Protein AF-A0A5I3RCQ3-F1 (afdb_monomer)

Radius of gyration: 9.66 Å; Cα contacts (8 Å, |Δi|>4): 20; chains: 1; bounding box: 17×14×25 Å

Sequence (29 aa):
MTKQRIFVAGHRGMVGSAIVRQLAQRGDV

Foldseek 3Di:
DAADDDDQPPLVDPVNVVVVVVSVVDPRD

Structure (mmCIF, N/CA/C/O backbone):
data_AF-A0A5I3RCQ3-F1
#
_entry.id   AF-A0A5I3RCQ3-F1
#
loop_
_atom_site.group_PDB
_atom_site.id
_atom_site.type_symbol
_atom_site.label_atom_id
_atom_site.label_alt_id
_atom_site.label_comp_id
_atom_site.label_asym_id
_atom_site.label_entity_id
_atom_site.label_seq_id
_atom_site.pdbx_PDB_ins_code
_atom_site.Cartn_x
_atom_site.Cartn_y
_atom_site.Cartn_z
_atom_site.occupancy
_atom_site.B_iso_or_equiv
_atom_site.auth_seq_id
_atom_site.auth_comp_id
_atom_site.auth_asym_id
_atom_site.auth_atom_id
_atom_site.pdbx_PDB_model_num
ATOM 1 N N . MET A 1 1 ? -12.818 -2.599 13.787 1.00 68.62 1 MET A N 1
ATOM 2 C CA . MET A 1 1 ? -11.373 -2.758 13.514 1.00 68.62 1 MET A CA 1
ATOM 3 C C . MET A 1 1 ? -10.857 -1.482 12.883 1.00 68.62 1 MET A C 1
ATOM 5 O O . MET A 1 1 ? -11.529 -0.935 12.016 1.00 68.62 1 MET A O 1
ATOM 9 N N . THR A 1 2 ? -9.718 -0.980 13.346 1.00 83.44 2 THR A N 1
ATOM 10 C CA . THR A 1 2 ? -9.093 0.225 12.790 1.00 83.44 2 THR A CA 1
ATOM 11 C C . THR A 1 2 ? -8.337 -0.167 11.527 1.00 83.44 2 THR A C 1
ATOM 13 O O . THR A 1 2 ? -7.371 -0.915 11.612 1.00 83.44 2 THR A O 1
ATOM 16 N N . LYS A 1 3 ? -8.793 0.299 10.363 1.00 86.38 3 LYS A N 1
ATOM 17 C CA . LYS A 1 3 ? -8.148 0.005 9.080 1.00 86.38 3 LYS A CA 1
ATOM 18 C C . LYS A 1 3 ? -6.837 0.785 8.951 1.00 86.38 3 LYS A C 1
ATOM 20 O O . LYS A 1 3 ? -6.831 2.002 9.168 1.00 86.38 3 LYS A O 1
ATOM 25 N N . GLN A 1 4 ? -5.739 0.108 8.616 1.00 91.62 4 GLN A N 1
ATOM 26 C CA . GLN A 1 4 ? -4.449 0.770 8.410 1.00 91.62 4 GLN A CA 1
ATOM 27 C C . GLN A 1 4 ? -4.429 1.550 7.090 1.00 91.62 4 GLN A C 1
ATOM 29 O O . GLN A 1 4 ? -4.892 1.083 6.058 1.00 91.62 4 GLN A O 1
ATOM 34 N N . ARG A 1 5 ? -3.880 2.769 7.098 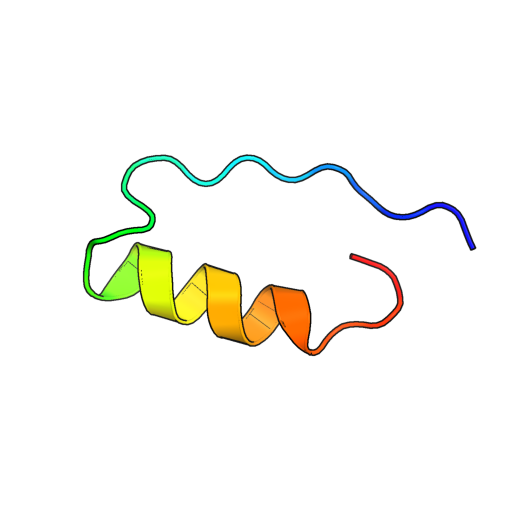1.00 92.75 5 ARG A N 1
ATOM 35 C CA . ARG A 1 5 ? -3.728 3.570 5.874 1.00 92.75 5 ARG A CA 1
ATOM 36 C C . ARG A 1 5 ? -2.333 3.348 5.307 1.00 92.75 5 ARG A C 1
ATOM 38 O O . ARG A 1 5 ? -1.364 3.873 5.848 1.00 92.75 5 ARG A O 1
ATOM 45 N N . ILE A 1 6 ? -2.244 2.581 4.224 1.00 93.94 6 ILE A N 1
ATOM 46 C CA . ILE A 1 6 ? -0.978 2.248 3.564 1.00 93.94 6 ILE A CA 1
ATOM 47 C C . ILE A 1 6 ? -0.851 3.019 2.253 1.00 93.94 6 ILE A C 1
ATOM 49 O O . ILE A 1 6 ? -1.762 3.023 1.427 1.00 93.94 6 ILE A O 1
ATOM 53 N N . PHE A 1 7 ? 0.308 3.643 2.044 1.00 96.25 7 PHE A N 1
ATOM 54 C CA . PHE A 1 7 ? 0.661 4.277 0.780 1.00 96.25 7 PHE A CA 1
ATOM 55 C C . PHE A 1 7 ? 1.680 3.422 0.022 1.00 96.25 7 PHE A C 1
ATOM 57 O O . PHE A 1 7 ? 2.730 3.079 0.560 1.00 96.25 7 PHE A O 1
ATOM 64 N N . VAL A 1 8 ? 1.379 3.098 -1.240 1.00 96.19 8 VAL A N 1
ATOM 65 C CA . VAL A 1 8 ? 2.264 2.318 -2.119 1.00 96.19 8 VAL A CA 1
ATOM 66 C C . VAL A 1 8 ? 2.691 3.188 -3.300 1.00 96.19 8 VAL A C 1
ATOM 68 O O . VAL A 1 8 ? 1.936 3.406 -4.255 1.00 96.19 8 VAL A O 1
ATOM 71 N N . ALA A 1 9 ? 3.923 3.692 -3.247 1.00 97.31 9 ALA A N 1
ATOM 72 C CA . ALA A 1 9 ? 4.541 4.360 -4.387 1.00 97.31 9 ALA A CA 1
ATOM 73 C C . ALA A 1 9 ? 4.741 3.361 -5.542 1.00 97.31 9 ALA A C 1
ATOM 75 O O . ALA A 1 9 ? 5.023 2.185 -5.320 1.00 97.31 9 ALA A O 1
ATOM 76 N N . GLY A 1 10 ? 4.560 3.807 -6.789 1.00 96.50 10 GLY A N 1
ATOM 77 C CA . GLY A 1 10 ? 4.723 2.932 -7.958 1.00 96.50 10 GLY A CA 1
ATOM 78 C C . GLY A 1 10 ? 3.696 1.791 -8.063 1.00 96.50 10 GLY A C 1
ATOM 79 O O . GLY A 1 10 ? 3.959 0.796 -8.734 1.00 96.50 10 GLY A O 1
ATOM 80 N N . HIS A 1 11 ? 2.512 1.921 -7.447 1.00 97.56 11 HIS A N 1
ATOM 81 C CA . HIS A 1 11 ? 1.463 0.884 -7.414 1.00 97.56 11 HIS A CA 1
ATOM 82 C C . HIS A 1 11 ? 0.945 0.409 -8.787 1.00 97.56 11 HIS A C 1
ATOM 84 O O . HIS A 1 11 ? 0.249 -0.598 -8.858 1.00 97.56 11 HIS A O 1
ATOM 90 N N . ARG A 1 12 ? 1.262 1.110 -9.882 1.00 97.25 12 ARG A N 1
ATOM 91 C CA . ARG A 1 12 ? 0.925 0.682 -11.252 1.00 97.25 12 ARG A CA 1
ATOM 92 C C . ARG A 1 12 ? 1.948 -0.277 -11.868 1.00 97.25 12 ARG A C 1
ATOM 94 O O . ARG A 1 12 ? 1.657 -0.885 -12.891 1.00 97.25 12 ARG A O 1
ATOM 101 N N . GLY A 1 13 ? 3.128 -0.418 -11.265 1.00 98.06 13 GLY A N 1
ATOM 102 C CA . GLY A 1 13 ? 4.136 -1.377 -11.705 1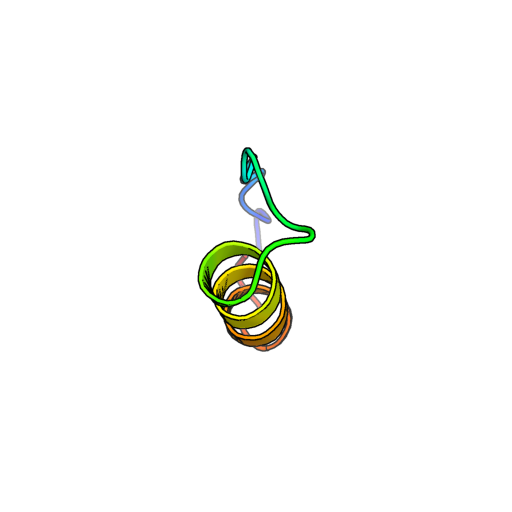.00 98.06 13 GLY A CA 1
ATOM 103 C C . GLY A 1 13 ? 3.755 -2.824 -11.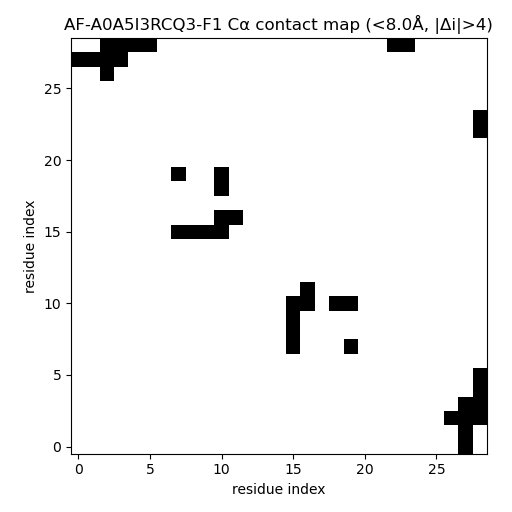380 1.00 98.06 13 GLY A C 1
ATOM 104 O O . GLY A 1 13 ? 2.798 -3.096 -10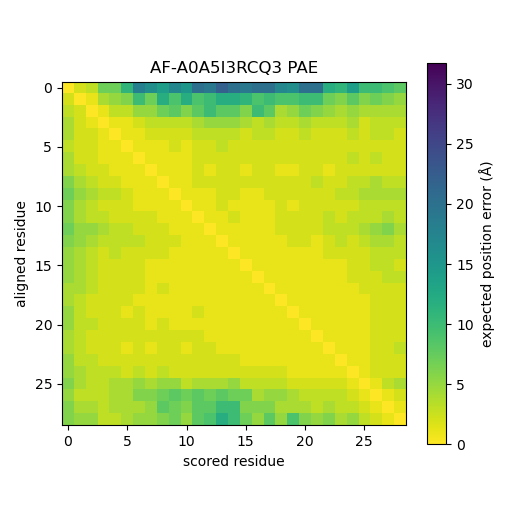.649 1.00 98.06 13 GLY A O 1
ATOM 105 N N . MET A 1 14 ? 4.552 -3.765 -11.886 1.00 97.31 14 MET A N 1
ATOM 106 C CA . MET A 1 14 ? 4.344 -5.202 -11.669 1.00 97.31 14 MET A CA 1
ATOM 107 C C . MET A 1 14 ? 4.258 -5.547 -10.173 1.00 97.31 14 MET A C 1
ATOM 109 O O . MET A 1 14 ? 3.266 -6.116 -9.723 1.00 97.31 14 MET A O 1
ATOM 113 N N . VAL A 1 15 ? 5.247 -5.116 -9.385 1.00 97.62 15 VAL A N 1
ATOM 114 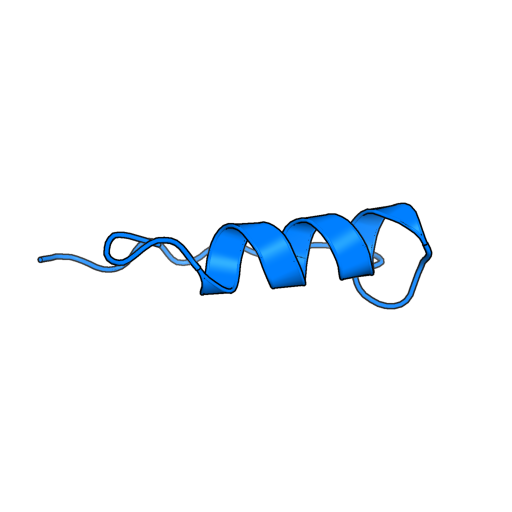C CA . VAL A 1 15 ? 5.318 -5.404 -7.943 1.00 97.62 15 VAL A CA 1
ATOM 115 C C . VAL A 1 15 ? 4.286 -4.593 -7.158 1.00 97.62 15 VAL A C 1
ATOM 117 O O . VAL A 1 15 ? 3.532 -5.151 -6.364 1.00 97.62 15 VAL A O 1
ATOM 120 N N . GLY A 1 16 ? 4.195 -3.285 -7.415 1.00 98.12 16 GLY A N 1
ATOM 121 C CA . GLY A 1 16 ? 3.280 -2.402 -6.691 1.00 98.12 16 GLY A CA 1
ATOM 122 C C . GLY A 1 16 ? 1.814 -2.821 -6.835 1.00 98.12 16 GLY A C 1
ATOM 123 O O . GLY A 1 16 ? 1.073 -2.835 -5.854 1.00 98.12 16 GLY A O 1
ATOM 124 N N . SER A 1 17 ? 1.408 -3.249 -8.032 1.00 97.94 17 SER A N 1
ATOM 125 C CA . SER A 1 17 ? 0.039 -3.710 -8.267 1.00 97.94 17 SER A CA 1
ATOM 126 C C . SER A 1 17 ? -0.239 -5.074 -7.624 1.00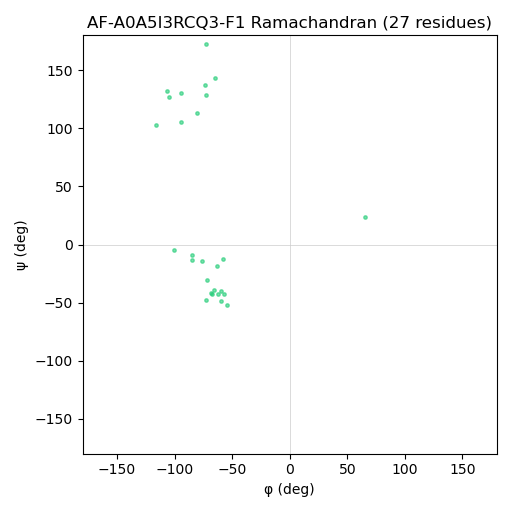 97.94 17 S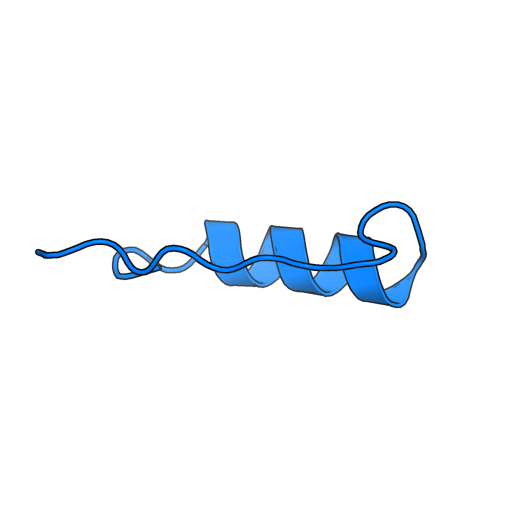ER A C 1
ATOM 128 O O . SER A 1 17 ? -1.368 -5.337 -7.212 1.00 97.94 17 SER A O 1
ATOM 130 N N . ALA A 1 18 ? 0.762 -5.954 -7.507 1.00 97.94 18 ALA A N 1
ATOM 131 C CA . ALA A 1 18 ? 0.629 -7.219 -6.784 1.00 97.94 18 ALA A CA 1
ATOM 132 C C . ALA A 1 18 ? 0.448 -6.984 -5.276 1.00 97.94 18 ALA A C 1
ATOM 134 O O . ALA A 1 18 ? -0.442 -7.577 -4.667 1.00 97.94 18 ALA A O 1
ATOM 135 N N . ILE A 1 19 ? 1.221 -6.057 -4.701 1.00 97.12 19 ILE A N 1
ATOM 136 C CA . ILE A 1 19 ? 1.103 -5.665 -3.292 1.00 97.12 19 ILE A CA 1
ATOM 137 C C . ILE A 1 19 ? -0.296 -5.110 -3.006 1.00 97.12 19 ILE A C 1
ATOM 139 O O . ILE A 1 19 ? -0.9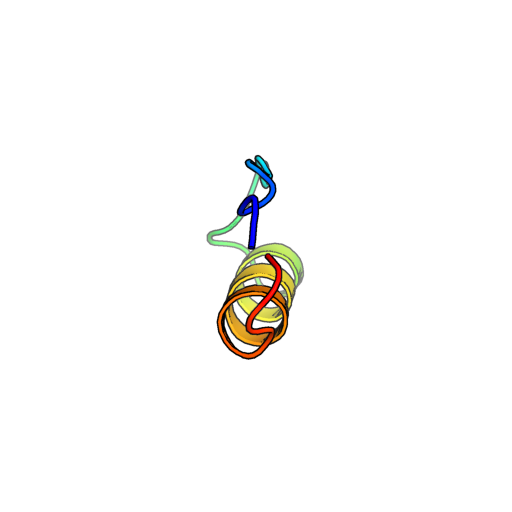44 -5.575 -2.074 1.00 97.12 19 ILE A O 1
ATOM 143 N N . VAL A 1 20 ? -0.812 -4.186 -3.829 1.00 96.75 20 VAL A N 1
ATOM 144 C CA . VAL A 1 20 ? -2.169 -3.632 -3.640 1.00 96.75 20 VAL A CA 1
ATOM 145 C C . VAL A 1 20 ? -3.240 -4.727 -3.644 1.00 96.75 20 VAL A C 1
ATOM 147 O O . VAL A 1 20 ? -4.121 -4.711 -2.788 1.00 96.75 20 VAL A O 1
ATOM 150 N N . ARG A 1 21 ? -3.154 -5.706 -4.556 1.00 96.19 21 ARG A N 1
ATOM 151 C CA . ARG A 1 21 ? -4.105 -6.833 -4.612 1.00 96.19 21 ARG A CA 1
ATOM 152 C C . ARG A 1 21 ? -4.066 -7.683 -3.344 1.00 96.19 21 ARG A C 1
ATOM 154 O O . ARG A 1 21 ? -5.117 -8.053 -2.839 1.00 96.19 21 ARG A O 1
ATOM 161 N N . GLN A 1 22 ? -2.871 -7.972 -2.834 1.00 96.50 22 GLN A N 1
ATOM 162 C CA . GLN A 1 22 ? -2.692 -8.762 -1.614 1.00 96.50 22 GLN A CA 1
ATOM 163 C C . GLN A 1 22 ? -3.174 -8.016 -0.367 1.00 96.50 22 GLN A C 1
ATOM 165 O O . GLN A 1 22 ? -3.833 -8.605 0.484 1.0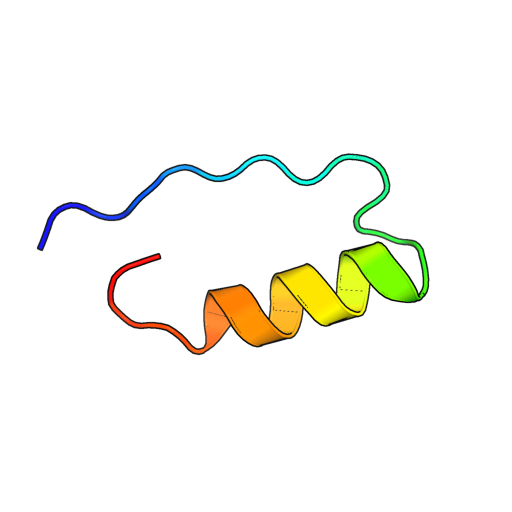0 96.50 22 GLN A O 1
ATOM 170 N N . LEU A 1 23 ? -2.891 -6.715 -0.262 1.00 95.75 23 LEU A N 1
ATOM 171 C CA . LEU A 1 23 ? -3.363 -5.899 0.858 1.00 95.75 23 LEU A CA 1
ATOM 172 C C . LEU A 1 23 ? -4.890 -5.764 0.849 1.00 95.75 23 LEU A C 1
ATOM 174 O O . LEU A 1 23 ? -5.506 -5.892 1.898 1.00 95.75 23 LEU A O 1
ATOM 178 N N . ALA A 1 24 ? -5.512 -5.610 -0.324 1.00 93.62 24 ALA A N 1
ATOM 179 C CA . ALA A 1 24 ? -6.968 -5.517 -0.449 1.00 93.62 24 ALA A CA 1
ATOM 180 C C . ALA A 1 24 ? -7.726 -6.786 -0.004 1.00 93.62 24 ALA A C 1
ATOM 182 O O . ALA A 1 24 ? -8.925 -6.715 0.253 1.00 93.62 24 ALA A O 1
ATOM 183 N N . GLN A 1 25 ? -7.051 -7.939 0.081 1.00 94.75 25 GLN A N 1
ATOM 184 C CA . GLN A 1 25 ? -7.630 -9.198 0.566 1.00 94.75 25 GLN A CA 1
ATOM 185 C C . GLN A 1 25 ? -7.595 -9.330 2.097 1.00 94.75 25 GLN A C 1
ATOM 187 O O . GLN A 1 25 ? -8.189 -10.259 2.642 1.00 94.75 25 GLN A O 1
ATOM 192 N N . ARG A 1 26 ? -6.910 -8.423 2.804 1.00 92.81 26 ARG A N 1
ATOM 193 C CA . ARG A 1 26 ? -6.796 -8.439 4.266 1.00 92.81 26 ARG A CA 1
ATOM 194 C C . ARG A 1 26 ? -7.876 -7.548 4.882 1.00 92.81 26 ARG A C 1
ATOM 196 O O . ARG A 1 26 ? -8.062 -6.415 4.462 1.00 92.81 26 ARG A O 1
ATOM 203 N N . GLY A 1 27 ? -8.614 -8.056 5.869 1.00 85.75 27 GLY A N 1
ATOM 204 C CA . GLY A 1 27 ? -9.735 -7.327 6.490 1.00 85.75 27 GLY A CA 1
ATOM 205 C C . GLY A 1 27 ? -9.314 -6.218 7.464 1.00 85.75 27 GLY A C 1
ATOM 206 O O . GLY A 1 27 ? -10.128 -5.378 7.844 1.00 85.75 27 GLY A O 1
ATOM 207 N N . ASP A 1 28 ? -8.049 -6.220 7.875 1.00 85.62 28 ASP A N 1
ATOM 208 C CA . ASP A 1 28 ? -7.431 -5.296 8.824 1.00 85.62 28 ASP A CA 1
ATOM 209 C C . ASP A 1 28 ? -6.602 -4.181 8.160 1.00 85.62 28 ASP A C 1
ATOM 211 O O . ASP A 1 28 ? -6.146 -3.259 8.846 1.00 85.62 28 ASP A O 1
ATOM 215 N N . VAL A 1 29 ? -6.454 -4.227 6.831 1.00 86.44 29 VAL A N 1
ATOM 216 C CA . VAL A 1 29 ? -5.604 -3.330 6.033 1.00 86.44 29 VAL A CA 1
ATOM 217 C C . VAL A 1 29 ? -6.390 -2.610 4.950 1.00 86.44 29 VAL A C 1
ATOM 219 O O . VAL A 1 29 ? -7.266 -3.224 4.306 1.00 86.44 29 VAL A O 1
#

Solvent-accessible surface area (backbone atoms only — not comparable to full-atom values): 1899 Å² total; per-residue (Å²): 134,80,67,53,89,82,86,67,81,65,36,88,40,77,66,32,39,52,50,53,57,57,43,69,72,38,94,60,72

Secondary structure (DSSP, 8-state):
--------TTTTSHHHHHHHHHHHT-TT-

Organism: NCBI:txid358771

pLDDT: mean 93.31, std 6.37, range [68.62, 98.12]

InterPro domains:
  IPR036291 NAD(P)-binding domain superfamily [SSF51735] (1-27)